Protein AF-A0AA51CDK9-F1 (afdb_monomer_lite)

pLDDT: mean 74.93, std 12.93, range [40.81, 90.94]

Sequence (97 aa):
MSNEEAKLISRNTHRRMSRQKRSKLLQAFEIMLLRLINIVAVAIFAAWSEYILFHRPVLKWILILAFAVVFTDLIKSIEKSVKKSPRNGHSDRDTDK

Secondary structure (DSSP, 8-state):
--HHHHHHHHHHHHHHHHHHHHHHHHHHHHHHHHHHHHHHHHHHHHHHHHHH-TT-HHHHHHHHHHHHHHHHHHHHHHHHHHHT-S-----S-S---

Radius of gyration: 23.14 Å; chains: 1; bounding box: 52×35×62 Å

Structure (mmCIF, N/CA/C/O backbone):
data_AF-A0AA51CDK9-F1
#
_entry.id   AF-A0AA51CDK9-F1
#
loop_
_atom_site.group_PDB
_atom_site.id
_atom_site.type_symbol
_atom_site.label_atom_id
_atom_site.label_alt_id
_atom_site.label_comp_id
_atom_site.label_asym_id
_atom_site.label_entity_id
_atom_site.label_seq_id
_atom_site.pdbx_PDB_ins_code
_atom_site.Cartn_x
_atom_site.Cartn_y
_atom_site.Cartn_z
_atom_site.occupancy
_atom_site.B_iso_or_equiv
_atom_site.auth_seq_id
_atom_site.auth_comp_id
_atom_site.auth_asym_id
_atom_site.auth_atom_id
_atom_site.pdbx_PDB_model_num
ATOM 1 N N . MET A 1 1 ? -34.942 -3.496 38.227 1.00 56.94 1 MET A N 1
ATOM 2 C CA . MET A 1 1 ? -33.930 -2.745 37.456 1.00 56.94 1 MET A CA 1
ATOM 3 C C . MET A 1 1 ? -34.318 -1.276 37.513 1.00 56.94 1 MET A C 1
ATOM 5 O O . MET A 1 1 ? -35.435 -0.951 37.124 1.00 56.94 1 MET A O 1
ATOM 9 N N . SER A 1 2 ? -33.483 -0.428 38.112 1.00 79.75 2 SER A N 1
ATOM 10 C CA . SER A 1 2 ? -33.809 0.984 38.373 1.00 79.75 2 SER A CA 1
ATOM 11 C C . SER A 1 2 ? -33.571 1.854 37.131 1.00 79.75 2 SER A C 1
ATOM 13 O O . SER A 1 2 ? -32.631 1.620 36.368 1.00 79.75 2 SER A O 1
ATOM 15 N N . ASN A 1 3 ? -34.388 2.896 36.935 1.00 84.00 3 ASN A N 1
ATOM 16 C CA . ASN A 1 3 ? -34.207 3.882 35.858 1.00 84.00 3 ASN A CA 1
ATOM 17 C C . ASN A 1 3 ? -32.809 4.534 35.878 1.00 84.00 3 ASN A C 1
ATOM 19 O O . ASN A 1 3 ? -32.294 4.937 34.832 1.00 84.00 3 ASN A O 1
ATOM 23 N N . GLU A 1 4 ? -32.168 4.613 37.045 1.00 80.06 4 GLU A N 1
ATOM 24 C CA . GLU A 1 4 ? -30.805 5.133 37.175 1.00 80.06 4 GLU A CA 1
ATOM 25 C C . GLU A 1 4 ? -29.746 4.170 36.624 1.00 80.06 4 GLU A C 1
ATOM 27 O O . GLU A 1 4 ? -28.819 4.600 35.933 1.00 80.06 4 GLU A O 1
ATOM 32 N N . GLU A 1 5 ? -29.919 2.863 36.833 1.00 78.06 5 GLU A N 1
ATOM 33 C CA . GLU A 1 5 ? -29.021 1.826 36.310 1.00 78.06 5 GLU A CA 1
ATOM 34 C C . GLU A 1 5 ? -29.053 1.808 34.776 1.00 78.06 5 GLU A C 1
ATOM 36 O O . GLU A 1 5 ? -28.005 1.796 34.126 1.00 78.06 5 GLU A O 1
ATOM 41 N N . ALA A 1 6 ? -30.244 1.919 34.177 1.00 77.50 6 ALA A N 1
ATOM 42 C CA . ALA A 1 6 ? -30.407 1.993 32.724 1.00 77.50 6 ALA A CA 1
ATOM 43 C C . ALA A 1 6 ? -29.712 3.231 32.114 1.00 77.50 6 ALA A C 1
ATOM 45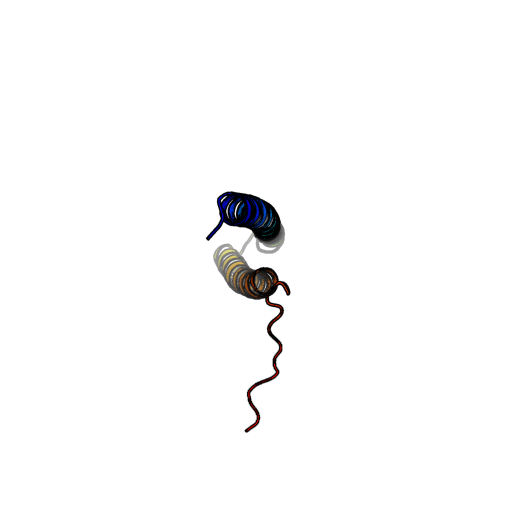 O O . ALA A 1 6 ? -29.100 3.161 31.041 1.00 77.50 6 ALA A O 1
ATOM 46 N N . LYS A 1 7 ? -29.747 4.370 32.818 1.00 80.25 7 LYS A N 1
ATOM 47 C CA . LYS A 1 7 ? -29.125 5.634 32.385 1.00 80.25 7 LYS A CA 1
ATOM 48 C C . LYS A 1 7 ? -27.597 5.614 32.526 1.00 80.25 7 LYS A C 1
ATOM 50 O O . LYS A 1 7 ? -26.888 6.194 31.698 1.00 80.25 7 LYS A O 1
ATOM 55 N N . LEU A 1 8 ? -27.077 4.929 33.544 1.00 79.75 8 LEU A N 1
ATOM 56 C CA . LEU A 1 8 ? -25.641 4.705 33.725 1.00 79.75 8 LEU A CA 1
ATOM 57 C C . LEU A 1 8 ? -25.083 3.750 32.666 1.00 79.75 8 LEU A C 1
ATOM 59 O O . LEU A 1 8 ? -24.041 4.046 32.074 1.00 79.75 8 LEU A O 1
ATOM 63 N N . ILE A 1 9 ? -25.798 2.660 32.370 1.00 78.25 9 ILE A N 1
ATOM 64 C CA . ILE A 1 9 ? -25.417 1.704 31.324 1.00 78.25 9 ILE A CA 1
ATOM 65 C C . ILE A 1 9 ? -25.351 2.415 29.970 1.00 78.25 9 ILE A C 1
ATOM 67 O O . ILE A 1 9 ? -24.314 2.361 29.312 1.00 78.25 9 ILE A O 1
ATOM 71 N N . SER A 1 10 ? -26.383 3.169 29.576 1.00 76.56 10 SER A N 1
ATOM 72 C CA . SER A 1 10 ? -26.396 3.861 28.278 1.00 76.56 10 SER A CA 1
ATOM 73 C C . SER A 1 10 ? -25.266 4.893 28.126 1.00 76.56 10 SER A C 1
ATOM 75 O O . SER A 1 10 ? -24.597 4.926 27.087 1.00 76.56 10 SER A O 1
ATOM 77 N N . ARG A 1 11 ? -24.963 5.679 29.171 1.00 76.81 11 ARG A N 1
ATOM 78 C CA . ARG A 1 11 ? -23.815 6.609 29.181 1.00 76.81 11 ARG A CA 1
ATOM 79 C C . ARG A 1 11 ? -22.479 5.887 29.040 1.00 76.81 11 ARG A C 1
ATOM 81 O O . ARG A 1 11 ? -21.603 6.355 28.307 1.00 76.81 11 ARG A O 1
ATOM 88 N N . ASN A 1 12 ? -22.302 4.765 29.733 1.00 78.06 12 ASN A N 1
ATOM 89 C CA . ASN A 1 12 ? -21.057 4.005 29.683 1.00 78.06 12 ASN A CA 1
ATOM 90 C C . ASN A 1 12 ? -20.872 3.335 28.310 1.00 78.06 12 ASN A C 1
ATOM 92 O O . ASN A 1 12 ? -19.786 3.387 27.729 1.00 78.06 12 ASN A O 1
ATOM 96 N N . THR A 1 13 ? -21.954 2.820 27.721 1.00 74.19 13 THR A N 1
ATOM 97 C CA . THR A 1 13 ? -21.977 2.283 26.353 1.00 74.19 13 THR A CA 1
ATOM 98 C C . THR A 1 13 ? -21.643 3.360 25.324 1.00 74.19 13 THR A C 1
ATOM 100 O O . THR A 1 13 ? -20.812 3.135 24.445 1.00 74.19 13 THR A O 1
ATOM 103 N N . HIS A 1 14 ? -22.190 4.571 25.468 1.00 72.06 14 HIS A N 1
ATOM 104 C CA . HIS A 1 14 ? -21.884 5.687 24.572 1.00 72.06 14 HIS A CA 1
ATOM 105 C C . HIS A 1 14 ? -20.402 6.103 24.640 1.00 72.06 14 HIS A C 1
ATOM 107 O O . HIS A 1 14 ? -19.754 6.288 23.606 1.00 72.06 14 HIS A O 1
ATOM 113 N N . ARG A 1 15 ? -19.822 6.162 25.848 1.00 71.62 15 ARG A N 1
ATOM 114 C CA . ARG A 1 15 ? -18.383 6.423 26.050 1.00 71.62 15 ARG A CA 1
ATOM 115 C C . ARG A 1 15 ? -17.496 5.314 25.474 1.00 71.62 15 ARG A C 1
ATOM 117 O O . ARG A 1 15 ? -16.433 5.605 24.925 1.00 71.62 15 ARG A O 1
ATOM 124 N N . ARG A 1 16 ? -17.913 4.048 25.563 1.00 69.88 16 ARG A N 1
ATOM 125 C CA . ARG A 1 16 ? -17.204 2.919 24.935 1.00 69.88 16 ARG A CA 1
ATOM 126 C C . ARG A 1 16 ? -17.257 3.009 23.410 1.00 69.88 16 ARG A C 1
ATOM 128 O O . ARG A 1 16 ? -16.216 2.885 22.763 1.00 69.88 16 ARG A O 1
ATOM 135 N N . MET A 1 17 ? -18.423 3.321 22.843 1.00 69.38 17 MET A N 1
ATOM 136 C CA . MET A 1 17 ? -18.590 3.492 21.398 1.00 69.38 17 MET A CA 1
ATOM 137 C C . MET A 1 17 ? -17.759 4.653 20.841 1.00 69.38 17 MET A C 1
ATOM 139 O O . MET A 1 17 ? -17.130 4.496 19.795 1.00 69.38 17 MET A O 1
ATOM 143 N N . SER A 1 18 ? -17.683 5.797 21.528 1.00 69.75 18 SER A N 1
ATOM 144 C CA . SER A 1 18 ? -16.868 6.930 21.061 1.00 69.75 18 SER A CA 1
ATOM 145 C C . SER A 1 18 ? -15.365 6.616 21.080 1.00 69.75 18 SER A C 1
ATOM 147 O O . SER A 1 18 ? -14.655 6.921 20.118 1.00 69.75 18 SER A O 1
ATOM 149 N N . ARG A 1 19 ? -14.878 5.914 22.114 1.00 69.44 19 ARG A N 1
ATOM 150 C CA . ARG A 1 19 ? -13.486 5.428 22.200 1.00 69.44 19 ARG A CA 1
ATOM 151 C C . ARG A 1 19 ? -13.159 4.353 21.162 1.00 69.44 19 ARG A C 1
ATOM 153 O O . ARG A 1 19 ? -12.013 4.252 20.729 1.00 69.44 19 ARG A O 1
ATOM 160 N N . GLN A 1 20 ? -14.131 3.526 20.780 1.00 70.19 20 GLN A N 1
ATOM 161 C CA . GLN A 1 20 ? -13.966 2.513 19.734 1.00 70.19 20 GLN A CA 1
ATOM 162 C C . GLN A 1 20 ? -13.976 3.133 18.330 1.00 70.19 20 GLN A C 1
ATOM 164 O O . GLN A 1 20 ? -13.199 2.717 17.475 1.00 70.19 20 GLN A O 1
ATOM 169 N N . LYS A 1 21 ? -14.799 4.162 18.091 1.00 71.50 21 LYS A N 1
ATOM 170 C CA . LYS A 1 21 ? -14.784 4.923 16.832 1.00 71.50 21 LYS A CA 1
ATOM 171 C C . LYS A 1 21 ? -13.442 5.624 16.617 1.00 71.50 21 LYS A C 1
ATOM 173 O O . LYS A 1 21 ? -12.870 5.494 15.543 1.00 71.50 21 LYS A O 1
ATOM 178 N N . ARG A 1 22 ? -12.896 6.288 17.645 1.00 72.00 22 ARG A N 1
ATOM 179 C CA . ARG A 1 22 ? -11.588 6.965 17.553 1.00 72.00 22 ARG A CA 1
ATOM 180 C C . ARG A 1 22 ? -10.444 6.011 17.203 1.00 72.00 22 ARG A C 1
ATOM 182 O O . ARG A 1 22 ? -9.660 6.327 16.322 1.00 72.00 22 ARG A O 1
ATOM 189 N N . SER A 1 23 ? -10.372 4.831 17.821 1.00 70.06 23 SER A N 1
ATOM 190 C CA . SER A 1 23 ? -9.320 3.859 17.477 1.00 70.06 23 SER A CA 1
ATOM 191 C C . SER A 1 23 ? -9.479 3.269 16.081 1.00 70.06 23 SER A C 1
ATOM 193 O O . SER A 1 23 ? -8.480 3.037 15.415 1.00 70.06 23 SER A O 1
ATOM 195 N N . LYS A 1 24 ? -10.717 3.046 15.620 1.00 73.50 24 LYS A N 1
ATOM 196 C CA . LYS A 1 24 ? -10.969 2.596 14.244 1.00 73.50 24 LYS A CA 1
ATOM 197 C C . LYS A 1 24 ? -10.547 3.652 13.221 1.00 73.50 24 LYS A C 1
ATOM 199 O O . LYS A 1 24 ? -9.992 3.294 12.193 1.00 73.50 24 LYS A O 1
ATOM 204 N N . LEU A 1 25 ? -10.781 4.933 13.514 1.00 77.81 25 LEU A N 1
ATOM 205 C CA . LEU A 1 25 ? -10.339 6.041 12.663 1.00 77.81 25 LEU A CA 1
ATOM 206 C C . LEU A 1 25 ? -8.813 6.153 12.611 1.00 77.81 25 LEU A C 1
ATOM 208 O O . LEU A 1 25 ? -8.270 6.313 11.527 1.00 77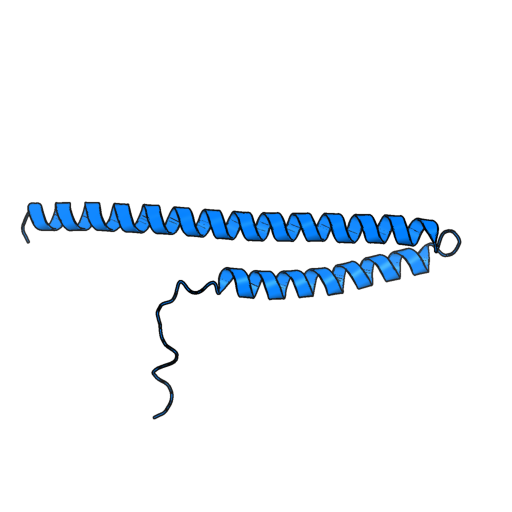.81 25 LEU A O 1
ATOM 212 N N . LEU A 1 26 ? -8.125 6.018 13.749 1.00 78.62 26 LEU A N 1
ATOM 213 C CA . LEU A 1 26 ? -6.658 6.028 13.786 1.00 78.62 26 LEU A CA 1
ATOM 214 C C . LEU A 1 26 ? -6.064 4.853 13.000 1.00 78.62 26 LEU A C 1
ATOM 216 O O . LEU A 1 26 ? -5.192 5.069 12.169 1.00 78.62 26 LEU A O 1
ATOM 220 N N . GLN A 1 27 ? -6.603 3.642 13.170 1.00 77.62 27 GLN A N 1
ATOM 221 C CA . GLN A 1 27 ? -6.186 2.486 12.370 1.00 77.62 27 GLN A CA 1
ATOM 222 C C . GLN A 1 27 ? -6.462 2.697 10.877 1.00 77.62 27 GLN A C 1
ATOM 224 O O . GLN A 1 27 ? -5.620 2.387 10.043 1.00 77.62 27 GLN A O 1
ATOM 229 N N . ALA A 1 28 ? -7.625 3.244 10.514 1.00 77.88 28 ALA A N 1
ATOM 230 C CA . ALA A 1 28 ? -7.931 3.552 9.119 1.00 77.88 28 ALA A CA 1
ATOM 231 C C . ALA A 1 28 ? -6.957 4.590 8.539 1.00 77.88 28 ALA A C 1
ATOM 233 O O . ALA A 1 28 ? -6.530 4.444 7.396 1.00 77.88 28 ALA A O 1
ATOM 234 N N . PHE A 1 29 ? -6.575 5.595 9.329 1.00 81.75 29 PHE A N 1
ATOM 235 C CA . PHE A 1 29 ? -5.598 6.607 8.941 1.00 81.75 29 PHE A CA 1
ATOM 236 C C . PHE A 1 29 ? -4.199 6.009 8.751 1.00 81.75 29 PHE A C 1
ATOM 238 O O . PHE A 1 29 ? -3.576 6.259 7.724 1.00 81.75 29 PHE A O 1
ATOM 245 N N . GLU A 1 30 ? -3.735 5.157 9.670 1.00 80.06 30 GLU A N 1
ATOM 246 C CA . GLU A 1 30 ? -2.464 4.431 9.530 1.00 80.06 30 GLU A CA 1
ATOM 247 C C . GLU A 1 30 ? -2.446 3.573 8.259 1.00 80.06 30 GLU A C 1
ATOM 249 O O . GLU A 1 30 ? -1.497 3.642 7.480 1.00 80.06 30 GLU A O 1
ATOM 254 N N . ILE A 1 31 ? -3.519 2.819 7.995 1.00 82.25 31 ILE A N 1
ATOM 255 C CA . ILE A 1 31 ? -3.642 1.991 6.786 1.00 82.25 31 ILE A CA 1
ATOM 256 C C . ILE A 1 31 ? -3.654 2.861 5.522 1.00 82.25 31 ILE A C 1
ATOM 258 O O . ILE A 1 31 ? -3.018 2.513 4.526 1.00 82.25 31 ILE A O 1
ATOM 262 N N . MET A 1 32 ? -4.359 3.994 5.544 1.00 84.62 32 MET A N 1
ATOM 263 C CA . MET A 1 32 ? -4.384 4.936 4.424 1.00 84.62 32 MET A CA 1
ATOM 264 C C . MET A 1 32 ? -2.984 5.494 4.140 1.00 84.62 32 MET A C 1
ATOM 266 O O . MET A 1 32 ? -2.572 5.555 2.983 1.00 84.62 32 MET A O 1
ATOM 270 N N . LEU A 1 33 ? -2.239 5.842 5.189 1.00 88.06 33 LEU A N 1
ATOM 271 C CA . LEU A 1 33 ? -0.888 6.385 5.092 1.00 88.06 33 LEU A CA 1
ATOM 272 C C . LEU A 1 33 ? 0.105 5.335 4.569 1.00 88.06 33 LEU A C 1
ATOM 274 O O . LEU A 1 33 ? 0.892 5.625 3.673 1.00 88.06 33 LEU A O 1
ATOM 278 N N . LEU A 1 34 ? -0.008 4.086 5.028 1.00 84.94 34 LEU A N 1
ATOM 279 C CA . LEU A 1 34 ? 0.734 2.937 4.492 1.00 84.94 34 LEU A CA 1
ATOM 280 C C . LEU A 1 34 ? 0.467 2.718 2.996 1.00 84.94 34 LEU A C 1
ATOM 2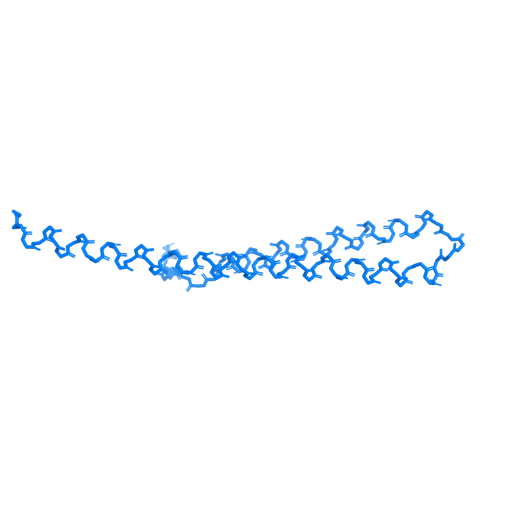82 O O . LEU A 1 34 ? 1.400 2.506 2.222 1.00 84.94 34 LEU A O 1
ATOM 286 N N . ARG A 1 35 ? -0.795 2.811 2.558 1.00 83.00 35 ARG A N 1
ATOM 287 C CA . ARG A 1 35 ? -1.145 2.706 1.131 1.00 83.00 35 ARG A CA 1
ATOM 288 C C . ARG A 1 35 ? -0.578 3.857 0.309 1.00 83.00 35 ARG A C 1
ATOM 290 O O . ARG A 1 35 ? -0.104 3.617 -0.798 1.00 83.00 35 ARG A O 1
ATOM 297 N N . LEU A 1 36 ? -0.593 5.077 0.845 1.00 88.50 36 LEU A N 1
ATOM 298 C CA . LEU A 1 36 ? 0.010 6.237 0.191 1.00 88.50 36 LEU A CA 1
ATOM 299 C C . LEU A 1 36 ? 1.521 6.033 0.001 1.00 88.50 36 LEU A C 1
ATOM 301 O O . LEU A 1 36 ? 2.024 6.222 -1.102 1.00 88.50 36 LEU A O 1
ATOM 305 N N . ILE A 1 37 ? 2.223 5.571 1.043 1.00 88.44 37 ILE A N 1
ATOM 306 C CA . ILE A 1 37 ? 3.658 5.254 0.979 1.00 88.44 37 ILE A CA 1
ATOM 307 C C . ILE A 1 37 ? 3.937 4.186 -0.084 1.00 88.44 37 ILE A C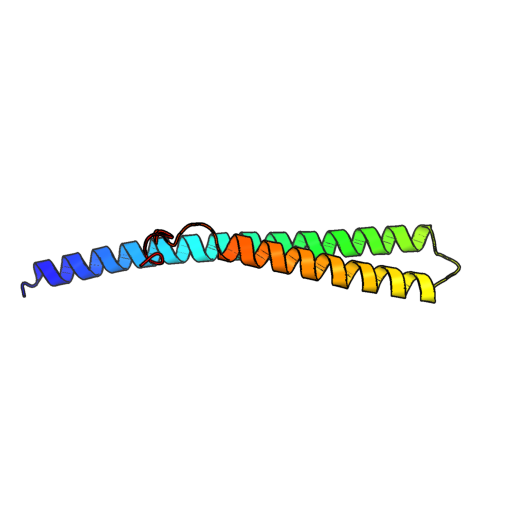 1
ATOM 309 O O . ILE A 1 37 ? 4.886 4.335 -0.847 1.00 88.44 37 ILE A O 1
ATOM 313 N N . ASN A 1 38 ? 3.103 3.144 -0.180 1.00 84.44 38 ASN A N 1
ATOM 314 C CA . ASN A 1 38 ? 3.249 2.114 -1.212 1.00 84.44 38 ASN A CA 1
ATOM 315 C C . ASN A 1 38 ? 3.181 2.707 -2.629 1.00 84.44 38 ASN A C 1
ATOM 317 O O . ASN A 1 38 ? 4.063 2.466 -3.448 1.00 84.44 38 ASN A O 1
ATOM 321 N N . ILE A 1 39 ? 2.168 3.533 -2.909 1.00 86.75 39 ILE A N 1
ATOM 322 C CA . ILE A 1 39 ? 2.009 4.171 -4.225 1.00 86.75 39 ILE A CA 1
ATOM 323 C C . ILE A 1 39 ? 3.225 5.046 -4.550 1.00 86.75 39 ILE A C 1
ATOM 325 O O . ILE A 1 39 ? 3.757 4.968 -5.656 1.00 86.75 39 ILE A O 1
ATOM 329 N N . VAL A 1 40 ? 3.694 5.840 -3.583 1.00 90.94 40 VAL A N 1
ATOM 330 C CA . VAL A 1 40 ? 4.879 6.693 -3.752 1.00 90.94 40 VAL A CA 1
ATOM 331 C C . VAL A 1 40 ? 6.132 5.851 -4.014 1.00 90.94 40 VAL A C 1
ATOM 333 O O . VAL A 1 40 ? 6.885 6.161 -4.933 1.00 90.94 40 VAL A O 1
ATOM 336 N N . ALA A 1 41 ? 6.338 4.760 -3.274 1.00 87.19 41 ALA A N 1
ATOM 337 C CA . ALA A 1 41 ? 7.476 3.862 -3.469 1.00 87.19 41 ALA A CA 1
ATOM 338 C C . ALA A 1 41 ? 7.472 3.221 -4.866 1.00 87.19 41 ALA A C 1
ATOM 340 O O . ALA A 1 41 ? 8.500 3.213 -5.543 1.00 87.19 41 ALA A O 1
ATOM 341 N N . VAL A 1 42 ? 6.313 2.742 -5.332 1.00 87.69 42 VAL A N 1
ATOM 342 C CA . VAL A 1 42 ? 6.157 2.180 -6.683 1.00 87.69 42 VAL A CA 1
ATOM 343 C C . VAL A 1 42 ? 6.401 3.244 -7.756 1.00 87.69 42 VAL A C 1
ATOM 345 O O . VAL A 1 42 ? 7.073 2.958 -8.744 1.00 87.69 42 VAL A O 1
ATOM 348 N N . ALA A 1 43 ? 5.923 4.476 -7.563 1.00 86.75 43 ALA A N 1
ATOM 349 C CA . ALA A 1 43 ? 6.144 5.574 -8.505 1.00 86.75 43 ALA A CA 1
ATOM 350 C C . ALA A 1 43 ? 7.626 5.977 -8.600 1.00 86.75 43 ALA A C 1
ATOM 352 O O . ALA A 1 43 ? 8.148 6.141 -9.702 1.00 86.75 43 ALA A O 1
ATOM 353 N N . ILE A 1 44 ? 8.323 6.076 -7.461 1.00 88.94 44 ILE A N 1
ATOM 354 C CA . ILE A 1 44 ? 9.769 6.345 -7.419 1.00 88.94 44 ILE A CA 1
ATOM 355 C C . ILE A 1 44 ? 10.534 5.225 -8.128 1.00 88.94 44 ILE A C 1
ATOM 357 O O . ILE A 1 44 ? 11.412 5.499 -8.946 1.00 88.94 44 ILE A O 1
ATOM 361 N N . PHE A 1 45 ? 10.181 3.966 -7.861 1.00 86.44 45 PHE A N 1
ATOM 362 C CA . PHE A 1 45 ? 10.817 2.820 -8.504 1.00 86.44 45 PHE A CA 1
ATOM 363 C C . PHE A 1 45 ? 10.569 2.795 -10.018 1.00 86.44 45 PHE A C 1
ATOM 365 O O . PHE A 1 45 ? 11.489 2.535 -10.794 1.00 86.44 45 PHE A O 1
ATOM 372 N N . ALA A 1 46 ? 9.354 3.131 -10.456 1.00 83.88 46 ALA A N 1
ATOM 373 C CA . ALA A 1 46 ? 9.020 3.252 -11.869 1.00 83.88 46 ALA A CA 1
ATOM 374 C C . ALA A 1 46 ? 9.851 4.351 -12.554 1.00 83.88 46 ALA A C 1
ATOM 376 O O . ALA A 1 46 ? 10.457 4.082 -13.592 1.00 83.88 46 ALA A O 1
ATOM 377 N N . ALA A 1 47 ? 9.965 5.537 -11.948 1.00 84.50 47 ALA A N 1
ATOM 378 C CA . ALA A 1 47 ? 10.792 6.627 -12.466 1.00 84.50 47 ALA A CA 1
ATOM 379 C C . ALA A 1 47 ? 12.286 6.253 -12.523 1.00 84.50 47 ALA A C 1
ATOM 381 O O . ALA A 1 47 ? 12.955 6.491 -13.526 1.00 84.50 47 ALA A O 1
ATOM 382 N N . TRP A 1 48 ? 12.807 5.593 -11.485 1.00 85.31 48 TRP A N 1
ATOM 383 C CA . TRP A 1 48 ? 14.188 5.101 -11.457 1.00 85.31 48 TRP A CA 1
ATOM 384 C C . TRP A 1 48 ? 14.450 4.053 -12.546 1.00 85.31 48 TRP A C 1
ATOM 386 O O . TRP A 1 48 ? 15.455 4.111 -13.256 1.00 85.31 48 TRP A O 1
ATOM 396 N N . SER A 1 49 ? 13.508 3.128 -12.740 1.00 80.75 49 SER A N 1
ATOM 397 C CA . SER A 1 49 ? 13.601 2.111 -13.790 1.00 80.75 49 SER A CA 1
ATOM 398 C C . SER A 1 49 ? 13.565 2.714 -15.198 1.00 80.75 49 SER A C 1
ATOM 400 O O . SER A 1 49 ? 14.163 2.162 -16.115 1.00 80.75 49 SER A O 1
ATOM 402 N N . GLU A 1 50 ? 12.907 3.861 -15.379 1.00 80.00 50 GLU A N 1
ATOM 403 C CA . GLU A 1 50 ? 12.871 4.584 -16.652 1.00 80.00 50 GLU A CA 1
ATOM 404 C C . GLU A 1 50 ? 14.236 5.147 -17.032 1.00 80.00 50 GLU A C 1
ATOM 406 O O . GLU A 1 50 ? 14.648 5.025 -18.183 1.00 80.00 50 GLU A O 1
ATOM 411 N N . TYR A 1 51 ? 14.958 5.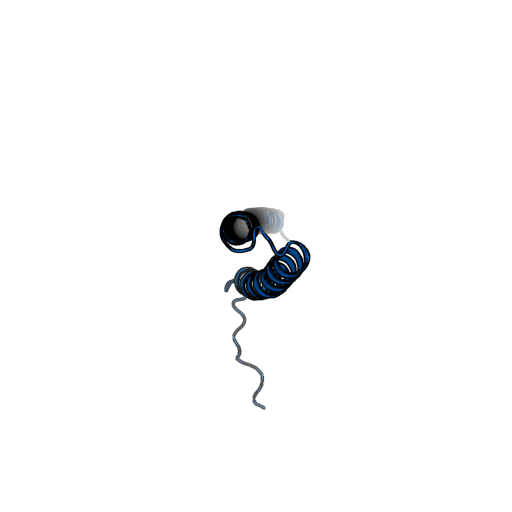679 -16.045 1.00 77.00 51 TYR A N 1
ATOM 412 C CA . TYR A 1 51 ? 16.305 6.205 -16.231 1.00 77.00 51 TYR A CA 1
ATOM 413 C C . TYR A 1 51 ? 17.324 5.105 -16.578 1.00 77.00 51 TYR A C 1
ATOM 415 O O . TYR A 1 51 ? 18.234 5.329 -17.370 1.00 77.00 51 TYR A O 1
ATOM 423 N N . ILE A 1 52 ? 17.170 3.902 -16.014 1.00 77.69 52 ILE A N 1
ATOM 424 C CA . ILE A 1 52 ? 18.166 2.820 -16.139 1.00 77.69 52 ILE A CA 1
ATOM 425 C C . ILE A 1 52 ? 17.874 1.867 -17.302 1.00 77.69 52 ILE A C 1
ATOM 427 O O . ILE A 1 52 ? 18.793 1.398 -17.970 1.00 77.69 52 ILE A O 1
ATOM 431 N N . LEU A 1 53 ? 16.602 1.551 -17.552 1.00 79.44 53 LEU A N 1
ATOM 432 C CA . LEU A 1 53 ? 16.178 0.516 -18.504 1.00 79.44 53 LEU A CA 1
ATOM 433 C C . LEU A 1 53 ? 15.522 1.106 -19.758 1.00 79.44 53 LEU A C 1
ATOM 435 O O . LEU A 1 53 ? 14.669 0.459 -20.368 1.00 79.44 53 LEU A O 1
ATOM 439 N N . PHE A 1 54 ? 15.941 2.303 -20.179 1.00 71.19 54 PHE A N 1
ATOM 440 C CA . PHE A 1 54 ? 15.356 3.030 -21.313 1.00 71.19 54 PHE A CA 1
ATOM 441 C C . PHE A 1 54 ? 15.233 2.178 -22.594 1.00 71.19 54 PHE A C 1
ATOM 443 O O . PHE A 1 54 ? 14.229 2.241 -23.298 1.00 71.19 54 PHE A O 1
ATOM 450 N N . HIS A 1 55 ? 16.210 1.307 -22.871 1.00 76.50 55 HIS A N 1
ATOM 451 C CA . HIS A 1 55 ? 16.217 0.446 -24.064 1.00 76.50 55 HIS A CA 1
ATOM 452 C C . HIS A 1 55 ? 15.525 -0.915 -23.898 1.00 76.50 55 HIS A C 1
ATOM 454 O O . HIS A 1 55 ? 15.442 -1.678 -24.859 1.00 76.50 55 HIS A O 1
ATOM 460 N N . ARG A 1 56 ? 15.038 -1.265 -22.700 1.00 81.12 56 ARG A N 1
ATOM 461 C CA . ARG A 1 56 ? 14.421 -2.576 -22.428 1.00 81.12 56 ARG A CA 1
ATOM 462 C C . ARG A 1 56 ? 13.035 -2.416 -21.792 1.00 81.12 56 ARG A C 1
ATOM 464 O O . ARG A 1 56 ? 12.866 -2.724 -20.609 1.00 81.12 56 ARG A O 1
ATOM 471 N N . PRO A 1 57 ? 12.019 -2.004 -22.576 1.00 78.19 57 PRO A N 1
ATOM 472 C CA . PRO A 1 57 ? 10.683 -1.707 -22.058 1.00 78.19 57 PRO A CA 1
ATOM 473 C C . PRO A 1 57 ? 10.009 -2.923 -21.409 1.00 78.19 57 PRO A C 1
ATOM 475 O O . PRO A 1 57 ? 9.380 -2.792 -20.366 1.00 78.19 57 PRO A O 1
ATOM 478 N N . VAL A 1 58 ? 10.186 -4.126 -21.965 1.00 82.31 58 VAL A N 1
ATOM 479 C CA . VAL A 1 58 ? 9.589 -5.355 -21.408 1.00 82.31 58 VAL A CA 1
ATOM 480 C C . VAL A 1 58 ? 10.196 -5.707 -20.046 1.00 82.31 58 VAL A C 1
ATOM 482 O O . VAL A 1 58 ? 9.469 -6.002 -19.101 1.00 82.31 58 VAL A O 1
ATOM 485 N N . LEU A 1 59 ? 11.524 -5.617 -19.915 1.00 79.88 59 LEU A N 1
ATOM 486 C CA . LEU A 1 59 ? 12.219 -5.923 -18.662 1.00 79.88 59 LEU A CA 1
ATOM 487 C C . LEU A 1 59 ? 11.869 -4.905 -17.564 1.00 79.88 59 LEU A C 1
ATOM 489 O O . LEU A 1 59 ? 11.708 -5.289 -16.409 1.00 79.88 59 LEU A O 1
ATOM 493 N N . LYS A 1 60 ? 11.669 -3.632 -17.937 1.00 80.06 60 LYS A N 1
ATOM 494 C CA . LYS A 1 60 ? 11.179 -2.566 -17.050 1.00 80.06 60 LYS A CA 1
ATOM 495 C C . LYS A 1 60 ? 9.816 -2.917 -16.448 1.00 80.06 60 LYS A C 1
ATOM 497 O O . LYS A 1 60 ? 9.667 -2.895 -15.230 1.00 80.06 60 LYS A O 1
ATOM 502 N N . TRP A 1 61 ? 8.837 -3.284 -17.277 1.00 81.50 61 TRP A N 1
ATOM 503 C CA . TRP A 1 61 ? 7.497 -3.631 -16.791 1.00 81.50 61 TRP A CA 1
ATOM 504 C C . TRP A 1 61 ? 7.497 -4.870 -15.895 1.00 81.50 61 TRP A C 1
ATOM 506 O O . TRP A 1 61 ? 6.832 -4.862 -14.862 1.00 81.50 61 TRP A O 1
ATOM 516 N N . ILE A 1 62 ? 8.286 -5.896 -16.231 1.00 85.31 62 ILE A N 1
ATOM 517 C CA . ILE A 1 62 ? 8.446 -7.086 -15.381 1.00 85.31 62 ILE A CA 1
ATOM 518 C C . ILE A 1 62 ? 9.011 -6.695 -14.009 1.00 85.31 62 ILE A C 1
ATOM 520 O O . ILE A 1 62 ? 8.500 -7.148 -12.988 1.00 85.31 62 ILE A O 1
ATOM 524 N N . LEU A 1 63 ? 10.019 -5.819 -13.973 1.00 85.12 63 LEU A N 1
ATOM 525 C CA . LEU A 1 63 ? 10.642 -5.363 -12.730 1.00 85.12 63 LEU A CA 1
ATOM 526 C C . LEU A 1 63 ? 9.670 -4.545 -11.866 1.00 85.12 63 LEU A C 1
ATOM 528 O O . LEU A 1 63 ? 9.579 -4.776 -10.662 1.00 85.12 63 LEU A O 1
ATOM 532 N N . ILE A 1 64 ? 8.916 -3.621 -12.475 1.00 84.31 64 ILE A N 1
ATOM 533 C CA . ILE A 1 64 ? 7.906 -2.806 -11.782 1.00 84.31 64 ILE A CA 1
ATOM 534 C C . ILE A 1 64 ? 6.798 -3.697 -11.213 1.00 84.31 64 ILE A C 1
ATOM 536 O O . ILE A 1 64 ? 6.410 -3.524 -10.060 1.00 84.31 64 ILE A O 1
ATOM 540 N N . LEU A 1 65 ? 6.304 -4.665 -11.990 1.00 84.38 65 LEU A N 1
ATOM 541 C CA . LEU A 1 65 ? 5.261 -5.589 -11.541 1.00 84.38 65 LEU A CA 1
ATOM 542 C C . LEU A 1 65 ? 5.760 -6.497 -10.413 1.00 84.38 65 LEU A C 1
ATOM 544 O O . LEU A 1 65 ? 5.072 -6.641 -9.405 1.00 84.38 65 LEU A O 1
ATOM 548 N N . ALA A 1 66 ? 6.965 -7.058 -10.540 1.00 86.19 66 ALA A N 1
ATOM 549 C CA . ALA A 1 66 ? 7.574 -7.867 -9.488 1.00 86.19 66 ALA A CA 1
ATOM 550 C C . ALA A 1 66 ? 7.752 -7.060 -8.192 1.00 86.19 66 ALA A C 1
ATOM 552 O O . ALA A 1 66 ? 7.373 -7.525 -7.116 1.00 86.19 66 ALA A O 1
ATOM 553 N N . PHE A 1 67 ? 8.250 -5.823 -8.297 1.00 85.00 67 PHE A N 1
ATOM 554 C CA . PHE A 1 67 ? 8.382 -4.918 -7.159 1.00 85.00 67 PHE A CA 1
ATOM 555 C C . PHE A 1 67 ? 7.022 -4.602 -6.524 1.00 85.00 67 PHE A C 1
ATOM 557 O O . PHE A 1 67 ? 6.870 -4.727 -5.311 1.00 85.00 67 PHE A O 1
ATOM 564 N N . ALA A 1 68 ? 6.011 -4.267 -7.329 1.00 84.38 68 ALA A N 1
ATOM 565 C CA . ALA A 1 68 ? 4.672 -3.952 -6.841 1.00 84.38 68 ALA A CA 1
ATOM 566 C C . ALA A 1 68 ? 4.025 -5.134 -6.102 1.00 84.38 68 ALA A C 1
ATOM 568 O O . ALA A 1 68 ? 3.397 -4.925 -5.064 1.00 84.38 68 ALA A O 1
ATOM 569 N N . VAL A 1 69 ? 4.193 -6.367 -6.592 1.00 86.75 69 VAL A N 1
ATOM 570 C CA . VAL A 1 69 ? 3.678 -7.577 -5.928 1.00 86.75 69 VAL A CA 1
ATOM 571 C C . VAL A 1 69 ? 4.353 -7.778 -4.570 1.00 86.75 69 VAL A C 1
ATOM 573 O O . VAL A 1 69 ? 3.660 -7.846 -3.554 1.00 86.75 69 VAL A O 1
ATOM 576 N N . VAL A 1 70 ? 5.690 -7.784 -4.529 1.00 85.56 70 VAL A N 1
ATOM 577 C CA . VAL A 1 70 ? 6.458 -7.982 -3.285 1.00 85.56 70 VAL A CA 1
ATOM 578 C C . VAL A 1 70 ? 6.140 -6.895 -2.260 1.00 85.56 70 VAL A C 1
ATOM 580 O O . VAL A 1 70 ? 5.879 -7.185 -1.091 1.00 85.56 70 VAL A O 1
ATOM 583 N N . PHE A 1 71 ? 6.113 -5.635 -2.692 1.00 82.00 71 PHE A N 1
ATOM 584 C CA . PHE A 1 71 ? 5.864 -4.509 -1.800 1.00 82.00 71 PHE A CA 1
ATOM 585 C C . PHE A 1 71 ? 4.413 -4.484 -1.307 1.00 82.00 71 PHE A C 1
ATOM 587 O O . PHE A 1 71 ? 4.156 -4.179 -0.144 1.00 82.00 71 PHE A O 1
ATOM 594 N N . THR A 1 72 ? 3.451 -4.886 -2.141 1.00 81.50 72 THR A N 1
ATOM 595 C CA . THR A 1 72 ? 2.049 -5.017 -1.722 1.00 81.50 72 THR A CA 1
ATOM 596 C C . THR A 1 72 ? 1.874 -6.116 -0.677 1.00 81.50 72 THR A C 1
ATOM 598 O O . THR A 1 72 ? 1.124 -5.930 0.282 1.00 81.50 72 THR A O 1
ATOM 601 N N . ASP A 1 73 ? 2.564 -7.246 -0.815 1.00 84.50 73 ASP A N 1
ATOM 602 C CA . ASP A 1 73 ? 2.494 -8.322 0.174 1.00 84.50 73 ASP A CA 1
ATOM 603 C C . ASP A 1 73 ? 3.194 -7.953 1.489 1.00 84.50 73 ASP A C 1
ATOM 605 O O . ASP A 1 73 ? 2.662 -8.242 2.568 1.00 84.50 73 ASP A O 1
ATOM 609 N N . LEU A 1 74 ? 4.298 -7.200 1.426 1.00 82.31 74 LEU A N 1
ATOM 610 C CA . LEU A 1 74 ? 4.922 -6.582 2.599 1.00 82.31 74 LEU A CA 1
ATOM 611 C C . LEU A 1 74 ? 3.945 -5.630 3.311 1.00 82.31 74 LEU A C 1
ATOM 613 O O . LEU A 1 74 ? 3.730 -5.748 4.519 1.00 82.31 74 LEU A O 1
ATOM 617 N N . ILE A 1 75 ? 3.289 -4.738 2.561 1.00 79.69 75 ILE A N 1
ATOM 618 C CA . ILE A 1 75 ? 2.288 -3.802 3.091 1.00 79.69 75 ILE A CA 1
ATOM 619 C C . ILE A 1 75 ? 1.115 -4.558 3.715 1.00 79.69 75 ILE A C 1
ATOM 621 O O . ILE A 1 75 ? 0.693 -4.197 4.807 1.00 79.69 75 ILE A O 1
ATOM 625 N N . LYS A 1 76 ? 0.602 -5.629 3.093 1.00 81.62 76 LYS A N 1
ATOM 626 C CA . LYS A 1 76 ? -0.472 -6.457 3.676 1.00 81.62 76 LYS A CA 1
ATOM 627 C C . LYS A 1 76 ? -0.041 -7.115 4.987 1.00 81.62 76 LYS A C 1
ATOM 629 O O . LYS A 1 76 ? -0.862 -7.243 5.896 1.00 81.62 76 LYS A O 1
ATOM 634 N N . SER A 1 77 ? 1.215 -7.550 5.092 1.00 80.19 77 SER A N 1
ATOM 635 C CA . SER A 1 77 ? 1.769 -8.103 6.333 1.00 80.19 77 SER A CA 1
ATOM 636 C C . SER A 1 77 ? 1.798 -7.046 7.444 1.00 80.19 77 SER A C 1
ATOM 638 O O . SER A 1 77 ? 1.309 -7.283 8.552 1.00 80.19 77 SER A O 1
ATOM 640 N N . ILE A 1 78 ? 2.249 -5.831 7.118 1.00 78.12 78 ILE A N 1
ATOM 641 C CA . ILE A 1 78 ? 2.246 -4.690 8.043 1.00 78.12 78 ILE A CA 1
ATOM 642 C C . ILE A 1 78 ? 0.808 -4.272 8.393 1.00 78.12 78 ILE A C 1
ATOM 644 O O . ILE A 1 78 ? 0.503 -4.058 9.562 1.00 78.12 78 ILE A O 1
ATOM 648 N N . GLU A 1 79 ? -0.114 -4.255 7.427 1.00 77.88 79 GLU A N 1
ATOM 649 C CA . GLU A 1 79 ? -1.537 -3.949 7.628 1.00 77.88 79 GLU A CA 1
ATOM 650 C C . GLU A 1 79 ? -2.189 -4.946 8.599 1.00 77.88 79 GLU A C 1
ATOM 652 O O . GLU A 1 79 ? -2.984 -4.557 9.455 1.00 77.88 79 GLU A O 1
ATOM 657 N N . LYS A 1 80 ? -1.834 -6.238 8.515 1.00 76.00 80 LYS A N 1
ATOM 658 C CA . LYS A 1 80 ? -2.267 -7.257 9.485 1.00 76.00 80 LYS A CA 1
ATOM 659 C C . LYS A 1 80 ? -1.716 -6.978 10.882 1.00 76.00 80 LYS A C 1
ATOM 661 O O . LYS A 1 80 ? -2.453 -7.160 11.847 1.00 76.00 80 LYS A O 1
ATOM 666 N N . SER A 1 81 ? -0.469 -6.523 10.996 1.00 72.38 81 SER A N 1
ATOM 667 C CA . SER A 1 81 ? 0.141 -6.143 12.278 1.00 72.38 81 SER A CA 1
ATOM 668 C C . SER A 1 81 ? -0.541 -4.912 12.895 1.00 72.38 81 SER A C 1
ATOM 670 O O . SER A 1 81 ? -0.922 -4.930 14.062 1.00 72.38 81 SER A O 1
ATOM 672 N N . VAL A 1 82 ? -0.834 -3.892 12.081 1.00 67.88 82 VAL A N 1
ATOM 673 C CA . VAL A 1 82 ? -1.573 -2.684 12.490 1.00 67.88 82 VAL A CA 1
ATOM 674 C C . VAL A 1 82 ? -3.007 -3.018 12.917 1.00 67.88 82 VAL A C 1
ATOM 676 O O . VAL A 1 82 ? -3.481 -2.545 13.949 1.00 67.88 82 VAL A O 1
ATOM 679 N N . LYS A 1 83 ? -3.699 -3.905 12.191 1.00 65.19 83 LYS A N 1
ATOM 680 C CA . LYS A 1 83 ? -5.028 -4.407 12.595 1.00 65.19 83 LYS A CA 1
ATOM 681 C C . LYS A 1 83 ? -4.982 -5.251 13.872 1.00 65.19 83 LYS A C 1
ATOM 683 O O . LYS A 1 83 ? -5.956 -5.253 14.620 1.00 65.19 83 LYS A O 1
ATOM 688 N N . LYS A 1 84 ? -3.864 -5.938 14.129 1.00 62.19 84 LYS A N 1
ATOM 689 C CA . LYS A 1 84 ? -3.584 -6.670 15.374 1.00 62.19 84 LYS A CA 1
ATOM 690 C C . LYS A 1 84 ? -3.079 -5.778 16.515 1.00 62.19 84 LYS A C 1
ATOM 692 O O . LYS A 1 84 ? -2.815 -6.317 17.587 1.00 62.19 84 LYS A O 1
ATOM 697 N N . SER A 1 85 ? -2.978 -4.454 16.317 1.00 46.56 85 SER A N 1
ATOM 698 C CA . SER A 1 85 ? -2.609 -3.485 17.359 1.00 46.56 85 SER A CA 1
ATOM 699 C C . SER A 1 85 ? -3.278 -3.846 18.695 1.00 46.56 85 SER A C 1
ATOM 701 O O . SER A 1 85 ? -4.481 -4.144 18.698 1.00 46.56 85 SER A O 1
ATOM 703 N N . PRO A 1 86 ? -2.516 -3.879 19.808 1.00 48.97 86 PRO A N 1
ATOM 704 C CA . PRO A 1 86 ? -2.862 -4.551 21.058 1.00 48.97 86 PRO A CA 1
ATOM 705 C C . PRO A 1 86 ? -4.009 -3.826 21.761 1.00 48.97 86 PRO A C 1
ATOM 707 O O . PRO A 1 86 ? -3.844 -3.057 22.702 1.00 48.97 86 PRO A O 1
ATOM 710 N N . ARG A 1 87 ? -5.221 -4.060 21.270 1.00 49.00 87 ARG A N 1
ATOM 711 C CA . ARG A 1 87 ? -6.471 -3.653 21.906 1.00 49.00 87 ARG A CA 1
ATOM 712 C C . ARG A 1 87 ? -7.397 -4.844 22.145 1.00 49.00 87 ARG A C 1
ATOM 714 O O . ARG A 1 87 ? -8.547 -4.649 22.526 1.00 49.00 87 ARG A O 1
ATOM 721 N N . ASN A 1 88 ? -6.872 -6.058 21.978 1.00 42.41 88 ASN A N 1
ATOM 722 C CA . ASN A 1 88 ? -7.365 -7.244 22.657 1.00 42.41 88 ASN A CA 1
ATOM 723 C C . ASN A 1 88 ? -6.442 -7.498 23.851 1.00 42.41 88 ASN A C 1
ATOM 725 O O . ASN A 1 88 ? -5.398 -8.126 23.729 1.00 42.41 88 ASN A O 1
ATOM 729 N N . GLY A 1 8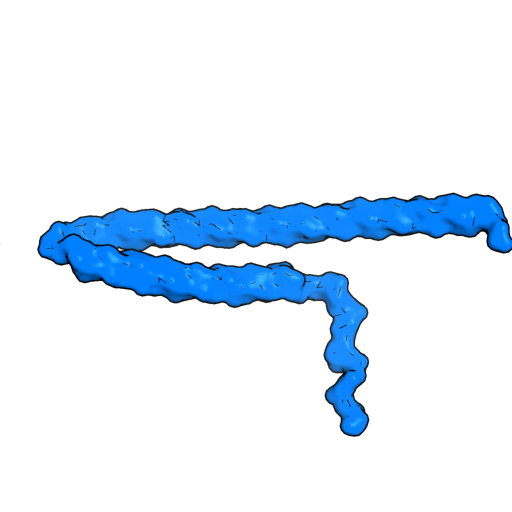9 ? -6.836 -6.989 25.018 1.00 44.25 89 GLY A N 1
ATOM 730 C CA . GLY A 1 89 ? -6.380 -7.519 26.299 1.00 44.25 89 GLY A CA 1
ATOM 731 C C . GLY A 1 89 ? -6.998 -8.898 26.536 1.00 44.25 89 GLY A C 1
ATOM 732 O O . GLY A 1 89 ? -7.799 -9.069 27.451 1.00 44.25 89 GLY A O 1
ATOM 733 N N . HIS A 1 90 ? -6.680 -9.860 25.673 1.00 41.81 90 HIS A N 1
ATOM 734 C CA . HIS A 1 90 ? -6.839 -11.270 25.980 1.00 41.81 90 HIS A CA 1
ATOM 735 C C . HIS A 1 90 ? -5.487 -11.921 25.774 1.00 41.81 90 HIS A C 1
ATOM 737 O O . HIS A 1 90 ? -5.010 -12.106 24.659 1.00 41.81 90 HIS A O 1
ATOM 743 N N . SER A 1 91 ? -4.860 -12.104 26.925 1.00 45.91 91 SER A N 1
ATOM 744 C CA . SER A 1 91 ? -3.741 -12.974 27.189 1.00 45.91 91 SER A CA 1
ATOM 745 C C . SER A 1 91 ? -3.765 -14.235 26.335 1.00 45.91 91 SER A C 1
ATOM 747 O O . SER A 1 91 ? -4.754 -14.965 26.352 1.00 45.91 91 SER A O 1
ATOM 749 N N . ASP A 1 92 ? -2.618 -14.560 25.748 1.00 45.50 92 ASP A N 1
ATOM 750 C CA . ASP A 1 92 ? -2.177 -15.943 25.556 1.00 45.50 92 ASP A CA 1
ATOM 751 C C . ASP A 1 92 ? -1.975 -16.610 26.938 1.00 45.50 92 ASP A C 1
ATOM 753 O O . ASP A 1 92 ? -0.871 -16.935 27.365 1.00 45.50 92 ASP A O 1
ATOM 757 N N . ARG A 1 93 ? -3.061 -16.726 27.703 1.00 50.84 93 ARG A N 1
ATOM 758 C CA . ARG A 1 93 ? -3.204 -17.557 28.898 1.00 50.84 93 ARG A CA 1
ATOM 759 C C . ARG A 1 93 ? -4.523 -18.272 28.696 1.00 50.84 93 ARG A C 1
ATOM 761 O O . ARG A 1 93 ? -5.546 -17.682 29.005 1.00 50.84 93 ARG A O 1
ATOM 768 N N . ASP A 1 94 ? -4.477 -19.413 28.018 1.00 49.91 94 ASP A N 1
ATOM 769 C CA . ASP A 1 94 ? -5.415 -20.542 28.148 1.00 49.91 94 ASP A CA 1
ATOM 770 C C . ASP A 1 94 ? -5.255 -21.510 26.964 1.00 49.91 94 ASP A C 1
ATOM 772 O O . ASP A 1 94 ? -6.216 -21.866 26.293 1.00 49.91 94 ASP A O 1
ATOM 776 N N . THR A 1 95 ? -4.033 -21.973 26.711 1.00 48.97 95 THR A N 1
ATOM 777 C CA . THR A 1 95 ? -3.799 -23.265 26.050 1.00 48.97 95 THR A CA 1
ATOM 778 C C . THR A 1 95 ? -2.455 -23.785 26.524 1.00 48.97 95 THR A C 1
ATOM 780 O O . THR A 1 95 ? -1.454 -23.592 25.853 1.00 48.97 95 THR A O 1
ATOM 783 N N . ASP A 1 96 ? -2.451 -24.347 27.727 1.00 42.94 96 ASP A N 1
ATOM 784 C CA . ASP A 1 96 ? -1.638 -25.512 28.077 1.00 42.94 96 ASP A CA 1
ATOM 785 C C . ASP A 1 96 ? -2.382 -26.207 29.226 1.00 42.94 96 ASP A C 1
ATOM 787 O O . ASP A 1 96 ? -2.213 -25.906 30.410 1.00 42.94 96 ASP A O 1
ATOM 791 N N . LYS A 1 97 ? -3.340 -27.043 28.819 1.00 40.81 97 LYS A N 1
ATOM 792 C CA . LYS A 1 97 ? -3.834 -28.181 29.593 1.00 40.81 97 LYS A CA 1
ATOM 793 C C . LYS A 1 97 ? -3.140 -29.420 29.061 1.00 40.81 97 LYS A C 1
ATOM 795 O O . LYS A 1 97 ? -3.010 -29.487 27.818 1.00 40.81 97 LYS A O 1
#

Foldseek 3Di:
DDPVVVVVVVVVVVVVVVVVVVLVVVLVVVLVVLVVVLVVVLVVLLVVLCVVVVPPVPVSVVVSVVSSVVSVVVSVVVNVVSVVPPPPPDDPPDPDD